Protein AF-A0A0L0FB18-F1 (afdb_monomer_lite)

Sequence (79 aa):
FIKIPNCTPAFDSEYLTNGNIQKAVKFIVDFAKGLNIPGLEFKVHDDGERPPMVLMVYPGEANHNVMIYGHLDKQPFME

Radius of gyration: 14.66 Å; chains: 1; bounding box: 32×25×44 Å

Foldseek 3Di:
DVPQQQADCVVDVCNLPVCSLVVQVVVVVVVVVVVVDPQKDWDWDDPSPDRIDIDIDRPDDDPDDDDDDDDRHDHDDDD

Secondary structure (DSSP, 8-state):
-TTS--B-TTT-TTTTTSSHHHHHHHHHHHHHHHT--TT-EEEEE--SSS--EEEEE---SSSS---------B--S--

pLDDT: mean 94.73, std 6.07, range [54.94, 98.0]

Organism: NCBI:txid667725

Structure (mmCIF, N/CA/C/O backbone):
data_AF-A0A0L0FB18-F1
#
_entry.id   AF-A0A0L0FB18-F1
#
loop_
_atom_site.group_PDB
_atom_site.id
_atom_site.type_symbol
_atom_site.label_atom_id
_atom_site.label_alt_id
_atom_site.label_comp_id
_atom_site.label_asym_id
_atom_site.label_entity_id
_atom_site.label_seq_id
_atom_site.pdbx_PDB_ins_code
_atom_site.Cartn_x
_atom_site.Cartn_y
_atom_site.Cartn_z
_atom_site.occupancy
_atom_site.B_iso_or_equiv
_atom_site.auth_seq_id
_atom_site.auth_comp_id
_atom_site.auth_asym_id
_atom_site.auth_atom_id
_atom_site.pdbx_PDB_model_num
ATOM 1 N N . PHE A 1 1 ? -3.499 5.948 -10.737 1.00 94.06 1 PHE A N 1
ATOM 2 C CA . PHE A 1 1 ? -3.527 4.477 -10.874 1.00 94.06 1 PHE A CA 1
ATOM 3 C C . PHE A 1 1 ? -3.465 3.984 -12.325 1.00 94.06 1 PHE A C 1
ATOM 5 O O . PHE A 1 1 ? -2.501 3.311 -12.660 1.00 94.06 1 PHE A O 1
ATOM 12 N N . ILE A 1 2 ? -4.427 4.312 -13.207 1.00 95.19 2 ILE A N 1
ATOM 13 C CA . ILE A 1 2 ? -4.506 3.755 -14.584 1.00 95.19 2 ILE A CA 1
ATOM 14 C C . ILE A 1 2 ? -3.191 3.894 -15.372 1.00 95.19 2 ILE A C 1
ATOM 16 O O . ILE A 1 2 ? -2.699 2.900 -15.887 1.00 95.19 2 ILE A O 1
ATOM 20 N N . LYS A 1 3 ? -2.571 5.081 -15.364 1.00 96.00 3 LYS A N 1
ATOM 21 C CA . LYS A 1 3 ? -1.315 5.370 -16.085 1.00 96.00 3 LYS A CA 1
ATOM 22 C C . LYS A 1 3 ? -0.056 4.672 -15.539 1.00 96.00 3 LYS A C 1
ATOM 24 O O . LYS A 1 3 ? 0.994 4.794 -16.150 1.00 96.00 3 LYS A O 1
ATOM 29 N N . ILE A 1 4 ? -0.122 4.010 -14.381 1.00 96.81 4 ILE A N 1
ATOM 30 C CA . ILE A 1 4 ? 1.032 3.315 -13.785 1.00 96.81 4 ILE A CA 1
ATOM 31 C C . ILE A 1 4 ? 1.137 1.927 -14.437 1.00 96.81 4 ILE A C 1
ATOM 33 O O . ILE A 1 4 ? 0.198 1.147 -14.263 1.00 96.81 4 ILE A O 1
ATOM 37 N N . PRO A 1 5 ? 2.215 1.588 -15.161 1.00 95.69 5 PRO A N 1
ATOM 38 C CA . PRO A 1 5 ? 2.346 0.307 -15.859 1.00 95.69 5 PRO A CA 1
ATOM 39 C C . PRO A 1 5 ? 2.782 -0.812 -14.893 1.00 95.69 5 PRO A C 1
ATOM 41 O O . PRO A 1 5 ? 3.854 -1.382 -15.021 1.00 95.69 5 PRO A O 1
ATOM 44 N N . ASN A 1 6 ? 1.970 -1.076 -13.868 1.00 96.75 6 ASN A N 1
ATOM 45 C CA . ASN A 1 6 ? 2.218 -2.111 -12.863 1.00 96.75 6 ASN A CA 1
ATOM 46 C C . ASN A 1 6 ? 1.709 -3.473 -13.360 1.00 96.75 6 ASN A C 1
ATOM 48 O O . ASN A 1 6 ? 0.620 -3.893 -12.965 1.00 96.75 6 ASN A O 1
ATOM 52 N N . CYS A 1 7 ? 2.439 -4.103 -14.279 1.00 96.00 7 CYS A N 1
ATOM 53 C CA . CYS A 1 7 ? 2.086 -5.424 -14.792 1.00 96.00 7 CYS A CA 1
ATOM 54 C C . CYS A 1 7 ? 2.340 -6.521 -13.748 1.00 96.00 7 CYS A C 1
ATOM 56 O O . CYS A 1 7 ? 3.212 -6.405 -12.890 1.00 96.00 7 CYS A O 1
ATOM 58 N N . THR A 1 8 ? 1.541 -7.582 -13.808 1.00 94.31 8 THR A N 1
ATOM 59 C CA . THR A 1 8 ? 1.692 -8.758 -12.943 1.00 94.31 8 THR A CA 1
ATOM 60 C C . THR A 1 8 ? 2.990 -9.520 -13.269 1.00 94.31 8 THR A C 1
ATOM 62 O O . THR A 1 8 ? 3.424 -9.477 -14.425 1.00 94.31 8 THR A O 1
ATOM 65 N N . PRO A 1 9 ? 3.607 -10.252 -12.314 1.00 93.38 9 PRO A N 1
ATOM 66 C CA . PRO A 1 9 ? 4.897 -10.929 -12.517 1.00 93.38 9 PRO A CA 1
ATOM 67 C C . PRO A 1 9 ? 4.966 -11.850 -13.740 1.00 93.38 9 PRO A C 1
ATOM 69 O O . PRO A 1 9 ? 6.034 -12.050 -14.308 1.00 93.38 9 PRO A O 1
ATOM 72 N N . ALA A 1 10 ? 3.826 -12.399 -14.170 1.00 93.75 10 ALA A N 1
ATOM 73 C CA . ALA A 1 10 ? 3.747 -13.249 -15.357 1.00 93.75 10 ALA A CA 1
ATOM 74 C C . ALA A 1 10 ? 4.068 -12.515 -16.676 1.00 93.75 10 ALA A C 1
ATOM 76 O O . ALA A 1 10 ? 4.417 -13.169 -17.654 1.00 93.75 10 ALA A O 1
ATOM 77 N N . PHE A 1 11 ? 3.963 -11.182 -16.709 1.00 94.56 11 PHE A N 1
ATOM 78 C CA . PHE A 1 11 ? 4.180 -10.359 -17.908 1.00 94.56 11 PHE A CA 1
ATOM 79 C C . PHE A 1 11 ? 5.295 -9.319 -17.741 1.00 94.56 11 PHE A C 1
ATOM 81 O O . PHE A 1 11 ? 5.536 -8.529 -18.651 1.00 94.56 11 PHE A O 1
ATOM 88 N N . ASP A 1 12 ? 5.968 -9.297 -16.591 1.00 95.25 12 ASP A N 1
ATOM 89 C CA . ASP A 1 12 ? 7.035 -8.350 -16.286 1.00 95.25 12 ASP A CA 1
ATOM 90 C C . ASP A 1 12 ? 8.062 -9.013 -15.365 1.00 95.25 12 ASP A C 1
ATOM 92 O O . ASP A 1 12 ? 7.867 -9.108 -14.155 1.00 95.25 12 ASP A O 1
ATOM 96 N N . SER A 1 13 ? 9.172 -9.482 -15.936 1.00 95.06 13 SER A N 1
ATOM 97 C CA . SER A 1 13 ? 10.260 -10.098 -15.166 1.00 95.06 13 SER A CA 1
ATOM 98 C C . SER A 1 13 ? 10.974 -9.113 -14.235 1.00 95.06 13 SER A C 1
ATOM 100 O O . SER A 1 13 ? 11.680 -9.539 -13.324 1.00 95.06 13 SER A O 1
ATOM 102 N N . GLU A 1 14 ? 10.803 -7.807 -14.451 1.00 96.25 14 GLU A N 1
ATOM 103 C CA . GLU A 1 14 ? 11.411 -6.734 -13.661 1.00 96.25 14 GLU A CA 1
ATOM 104 C C . GLU A 1 14 ? 10.417 -6.104 -12.669 1.00 96.25 14 GLU A C 1
ATOM 106 O O . GLU A 1 14 ? 10.704 -5.052 -12.097 1.00 96.25 14 GLU A O 1
ATOM 111 N N . TYR A 1 15 ? 9.260 -6.734 -12.421 1.00 94.56 15 TYR A N 1
ATOM 112 C CA . TYR A 1 15 ? 8.181 -6.163 -11.602 1.00 94.56 15 TYR A CA 1
ATOM 113 C C . TYR A 1 15 ? 8.621 -5.703 -10.196 1.00 94.56 15 TYR A C 1
ATOM 115 O O . TYR A 1 15 ? 8.054 -4.751 -9.655 1.00 94.56 15 TYR A O 1
ATOM 123 N N . LEU A 1 16 ? 9.624 -6.359 -9.590 1.00 94.25 16 LEU A N 1
ATOM 124 C CA . LEU A 1 16 ? 10.176 -5.968 -8.283 1.00 94.25 16 LEU A CA 1
ATOM 125 C C . LEU A 1 16 ? 11.109 -4.758 -8.369 1.00 94.25 16 LEU A C 1
ATOM 127 O O . LEU A 1 16 ? 11.164 -3.959 -7.435 1.00 94.25 16 LEU A O 1
ATOM 131 N N . THR A 1 17 ? 11.860 -4.627 -9.463 1.00 95.69 17 THR A N 1
ATOM 132 C CA . THR A 1 17 ? 12.991 -3.695 -9.578 1.00 95.69 17 THR A CA 1
ATOM 133 C C . THR A 1 17 ? 12.656 -2.438 -10.372 1.00 95.69 17 THR A C 1
ATOM 135 O O . THR A 1 17 ? 13.264 -1.393 -10.145 1.00 95.69 17 THR A O 1
ATOM 138 N N . ASN A 1 18 ? 11.661 -2.480 -11.260 1.00 95.88 18 ASN A N 1
ATOM 139 C CA . ASN A 1 18 ? 11.301 -1.346 -12.116 1.00 95.88 18 ASN A CA 1
ATOM 140 C C . ASN A 1 18 ? 10.536 -0.215 -11.393 1.00 95.88 18 ASN A C 1
ATOM 142 O O . ASN A 1 18 ? 10.276 0.850 -11.967 1.00 95.88 18 ASN A O 1
ATOM 146 N N . GLY A 1 19 ? 10.174 -0.418 -10.122 1.00 96.19 19 GLY A N 1
ATOM 147 C CA . GLY A 1 19 ? 9.554 0.594 -9.269 1.00 96.19 19 GLY A CA 1
ATOM 148 C C . GLY A 1 19 ? 8.059 0.833 -9.521 1.00 96.19 19 GLY A C 1
ATOM 149 O O . GLY A 1 19 ? 7.472 1.738 -8.915 1.00 96.19 19 GLY A O 1
ATOM 150 N N . ASN A 1 20 ? 7.416 0.098 -10.435 1.00 97.25 20 ASN A N 1
ATOM 151 C CA . ASN A 1 20 ? 6.014 0.334 -10.794 1.00 97.25 20 ASN A CA 1
ATOM 152 C C . ASN A 1 20 ? 5.050 -0.108 -9.691 1.00 97.25 20 ASN A C 1
ATOM 154 O O . ASN A 1 20 ? 4.076 0.605 -9.415 1.00 97.25 20 ASN A O 1
ATOM 158 N N . ILE A 1 21 ? 5.353 -1.212 -9.006 1.00 96.50 21 ILE A N 1
ATOM 159 C CA . ILE A 1 21 ? 4.536 -1.693 -7.892 1.00 96.50 21 ILE A CA 1
ATOM 160 C C . ILE A 1 21 ? 4.576 -0.726 -6.704 1.00 96.50 21 ILE A C 1
ATOM 162 O O . ILE A 1 21 ? 3.528 -0.389 -6.150 1.00 96.50 21 ILE A O 1
ATOM 166 N N . GLN A 1 22 ? 5.739 -0.144 -6.395 1.00 96.38 22 GLN A N 1
ATOM 167 C CA . GLN A 1 22 ? 5.882 0.866 -5.343 1.00 96.38 22 GLN A CA 1
ATOM 168 C C . GLN A 1 22 ? 5.113 2.148 -5.690 1.00 96.38 22 GLN A C 1
ATOM 170 O O . GLN A 1 22 ? 4.442 2.720 -4.827 1.00 96.38 22 GLN A O 1
ATOM 175 N N . LYS A 1 23 ? 5.127 2.583 -6.960 1.00 97.62 23 LYS A N 1
ATOM 176 C CA . LYS A 1 23 ? 4.300 3.715 -7.424 1.00 97.62 23 LYS A CA 1
ATOM 177 C C . LYS A 1 23 ? 2.803 3.425 -7.268 1.00 97.62 23 LYS A C 1
ATOM 179 O O . LYS A 1 23 ? 2.056 4.317 -6.862 1.00 97.62 23 LYS A O 1
ATOM 184 N N . ALA A 1 24 ? 2.356 2.207 -7.587 1.00 97.69 24 ALA A N 1
ATOM 185 C CA . ALA A 1 24 ? 0.956 1.802 -7.456 1.00 97.69 24 ALA A CA 1
ATOM 186 C C . ALA A 1 24 ? 0.504 1.748 -5.988 1.00 97.69 24 ALA A C 1
ATOM 188 O O . ALA A 1 24 ? -0.529 2.333 -5.653 1.00 97.69 24 ALA A O 1
ATOM 189 N N . VAL A 1 25 ? 1.307 1.131 -5.113 1.00 97.44 25 VAL A N 1
ATOM 190 C CA . VAL A 1 25 ? 1.077 1.097 -3.659 1.00 97.44 25 VAL A CA 1
ATOM 191 C C . VAL A 1 25 ? 1.009 2.507 -3.089 1.00 97.44 25 VAL A C 1
ATOM 193 O O . VAL A 1 25 ? 0.026 2.847 -2.430 1.00 97.44 25 VAL A O 1
ATOM 196 N N . LYS A 1 26 ? 1.997 3.358 -3.395 1.00 97.19 26 LYS A N 1
ATOM 197 C CA . LYS A 1 26 ? 2.019 4.747 -2.924 1.00 97.19 26 LYS A CA 1
ATOM 198 C C . LYS A 1 26 ? 0.756 5.499 -3.343 1.00 97.19 26 LYS A C 1
ATOM 200 O O . LYS A 1 26 ? 0.147 6.158 -2.511 1.00 97.19 26 LYS A O 1
ATOM 205 N N . PHE A 1 27 ? 0.333 5.364 -4.603 1.00 98.00 27 PHE A N 1
ATOM 206 C CA . PHE A 1 27 ? -0.876 6.022 -5.104 1.00 98.00 27 PHE A CA 1
ATOM 207 C C . PHE A 1 27 ? -2.126 5.642 -4.295 1.00 98.00 27 PHE A C 1
ATOM 209 O O . PHE A 1 27 ? -2.909 6.519 -3.940 1.00 98.00 27 PHE A O 1
ATOM 216 N N . ILE A 1 28 ? -2.326 4.352 -4.005 1.00 96.69 28 ILE A N 1
ATOM 217 C CA . ILE A 1 28 ? -3.507 3.884 -3.263 1.00 96.69 28 ILE A CA 1
ATOM 218 C C . ILE A 1 28 ? -3.436 4.255 -1.784 1.00 96.69 28 ILE A C 1
ATOM 220 O O . ILE A 1 28 ? -4.443 4.683 -1.224 1.00 96.69 28 ILE A O 1
ATOM 224 N N . VAL A 1 29 ? -2.260 4.147 -1.162 1.00 96.56 29 VAL A N 1
ATOM 225 C CA . VAL A 1 29 ? -2.069 4.562 0.234 1.00 96.56 29 VAL A CA 1
ATOM 226 C C . VAL A 1 29 ? -2.320 6.061 0.391 1.00 96.56 29 VAL A C 1
ATOM 228 O O . VAL A 1 29 ? -3.034 6.457 1.307 1.00 96.56 29 VAL A O 1
ATOM 231 N N . ASP A 1 30 ? -1.792 6.894 -0.508 1.00 97.44 30 ASP A N 1
ATOM 232 C CA . ASP A 1 30 ? -2.017 8.343 -0.476 1.00 97.44 30 ASP A CA 1
ATOM 233 C C . ASP A 1 30 ? -3.493 8.691 -0.706 1.00 97.44 30 ASP A C 1
ATOM 235 O O . ASP A 1 30 ? -4.041 9.538 -0.002 1.00 97.44 30 ASP A O 1
ATOM 239 N N . PHE A 1 31 ? -4.156 8.011 -1.650 1.00 96.75 31 PHE A N 1
ATOM 240 C CA . PHE A 1 31 ? -5.590 8.182 -1.887 1.00 96.75 31 PHE A CA 1
ATOM 241 C C . PHE A 1 31 ? -6.408 7.849 -0.635 1.00 96.75 31 PHE A C 1
ATOM 243 O O . PHE A 1 31 ? -7.226 8.658 -0.206 1.00 96.75 31 PHE A O 1
ATOM 250 N N . ALA A 1 32 ? -6.157 6.692 -0.019 1.00 95.62 32 ALA A N 1
ATOM 251 C CA . ALA A 1 32 ? -6.890 6.252 1.161 1.00 95.62 32 ALA A CA 1
ATOM 252 C C . ALA A 1 32 ? -6.620 7.142 2.386 1.00 95.62 32 ALA A C 1
ATOM 254 O O . ALA A 1 32 ? -7.554 7.473 3.113 1.00 95.62 32 ALA A O 1
ATOM 255 N N . LYS A 1 33 ? -5.379 7.613 2.577 1.00 96.25 33 LYS A N 1
ATOM 256 C CA . LYS A 1 33 ? -5.055 8.632 3.592 1.00 96.25 33 LYS A CA 1
ATOM 257 C C . LYS A 1 33 ? -5.817 9.936 3.352 1.00 96.25 33 LYS A C 1
ATOM 259 O O . LYS A 1 33 ? -6.320 10.524 4.301 1.00 96.25 33 LYS A O 1
ATOM 264 N N . GLY A 1 34 ? -5.952 10.356 2.093 1.00 97.75 34 GLY A N 1
ATOM 265 C CA . GLY A 1 34 ? -6.697 11.557 1.707 1.00 97.75 34 GLY A CA 1
ATOM 266 C C . GLY A 1 34 ? -8.197 11.510 2.024 1.00 97.75 34 GLY A C 1
ATOM 267 O O . GLY A 1 34 ? -8.825 12.564 2.102 1.00 97.75 34 GLY A O 1
ATOM 268 N N . LEU A 1 35 ? -8.768 10.322 2.258 1.00 97.38 35 LEU A N 1
ATOM 269 C CA . LEU A 1 35 ? -10.156 10.176 2.707 1.00 97.38 35 LEU A CA 1
ATOM 270 C C . LEU A 1 35 ? -10.360 10.608 4.168 1.00 97.38 35 LEU A C 1
ATOM 272 O O . LEU A 1 35 ? -11.500 10.814 4.571 1.00 97.38 35 LEU A O 1
ATOM 276 N N . ASN A 1 36 ? -9.283 10.754 4.954 1.00 96.06 36 ASN A N 1
ATOM 277 C CA . ASN A 1 36 ? -9.316 11.178 6.358 1.00 96.06 36 ASN A CA 1
ATOM 278 C C . ASN A 1 36 ? -10.312 10.381 7.224 1.00 96.06 36 ASN A C 1
ATOM 280 O O . ASN A 1 36 ? -11.006 10.954 8.061 1.00 96.06 36 ASN A O 1
ATOM 284 N N . ILE A 1 37 ? -10.394 9.062 7.018 1.00 96.00 37 ILE A N 1
ATOM 285 C CA . ILE A 1 37 ? -11.285 8.180 7.784 1.00 96.00 37 ILE A CA 1
ATOM 286 C C . ILE A 1 37 ? -10.751 8.072 9.225 1.00 96.00 37 ILE A C 1
ATOM 288 O O . ILE A 1 37 ? -9.659 7.528 9.418 1.00 96.00 37 ILE A O 1
ATOM 292 N N . PRO A 1 38 ? -11.475 8.572 10.247 1.00 95.38 38 PRO A N 1
ATOM 293 C CA . PRO A 1 38 ? -10.995 8.536 11.626 1.00 95.38 38 PRO A CA 1
ATOM 294 C C . PRO A 1 38 ? -10.812 7.099 12.117 1.00 95.38 38 PRO A C 1
ATOM 296 O O . PRO A 1 38 ? -11.704 6.275 11.949 1.00 95.38 38 PRO A O 1
ATOM 299 N N . GLY A 1 39 ? -9.666 6.800 12.735 1.00 94.94 39 GLY A N 1
ATOM 300 C CA . GLY A 1 39 ? -9.369 5.473 13.289 1.00 94.94 39 GLY A CA 1
ATOM 301 C C . GLY A 1 39 ? -8.971 4.405 12.263 1.00 94.94 39 GLY A C 1
ATOM 302 O O . GLY A 1 39 ? -8.809 3.249 12.642 1.00 94.94 39 GLY A O 1
ATOM 303 N N . LEU A 1 40 ? -8.812 4.757 10.981 1.00 96.88 40 LEU A N 1
ATOM 304 C CA . LEU A 1 40 ? -8.277 3.840 9.976 1.00 96.88 40 LEU A CA 1
ATOM 305 C C . LEU A 1 40 ? -6.754 3.710 10.122 1.00 96.88 40 LEU A C 1
ATOM 307 O O . LEU A 1 40 ? -6.016 4.687 9.975 1.00 96.88 40 LEU A O 1
ATOM 311 N N . GLU A 1 41 ? -6.283 2.491 10.365 1.00 95.88 41 GLU A N 1
ATOM 312 C CA . GLU A 1 41 ? -4.864 2.156 10.441 1.00 95.88 41 GLU A CA 1
ATOM 313 C C . GLU A 1 41 ? -4.347 1.621 9.104 1.00 95.88 41 GLU A C 1
ATOM 315 O O . GLU A 1 41 ? -5.041 0.900 8.385 1.00 95.88 41 GLU A O 1
ATOM 320 N N . PHE A 1 42 ? -3.092 1.944 8.785 1.00 95.44 42 PHE A N 1
ATOM 321 C CA . PHE A 1 42 ? -2.438 1.556 7.538 1.00 95.44 42 PHE A CA 1
ATOM 322 C C . PHE A 1 42 ? -1.129 0.832 7.821 1.00 95.44 42 PHE A C 1
ATOM 324 O O . PHE A 1 42 ? -0.281 1.339 8.557 1.00 95.44 42 PHE A O 1
ATOM 331 N N . LYS A 1 43 ? -0.913 -0.297 7.149 1.00 96.25 43 LYS A N 1
ATOM 332 C CA . LYS A 1 43 ? 0.361 -1.012 7.167 1.00 96.25 43 LYS A CA 1
ATOM 333 C C . LYS A 1 43 ? 0.722 -1.485 5.768 1.00 96.25 43 LYS A C 1
ATOM 335 O O . LYS A 1 43 ? -0.027 -2.223 5.139 1.00 96.25 43 LYS A O 1
ATOM 340 N N . VAL A 1 44 ? 1.886 -1.059 5.287 1.00 97.00 44 VAL A N 1
ATOM 341 C CA . VAL A 1 44 ? 2.485 -1.600 4.0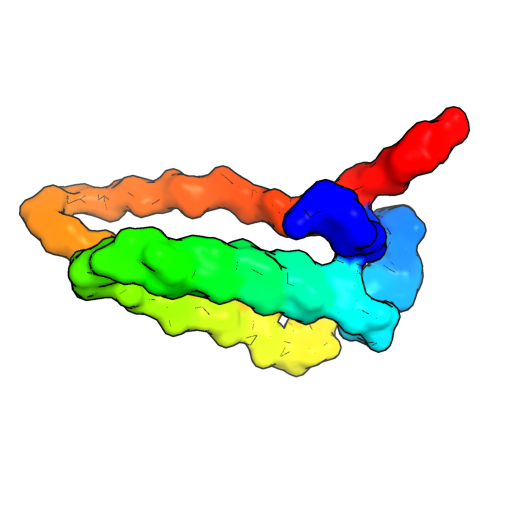64 1.00 97.00 44 VAL A CA 1
ATOM 342 C C . VAL A 1 44 ? 3.519 -2.632 4.490 1.00 97.00 44 VAL A C 1
ATOM 344 O O . VAL A 1 44 ? 4.461 -2.304 5.208 1.00 97.00 44 VAL A O 1
ATOM 347 N N . HIS A 1 45 ? 3.306 -3.880 4.093 1.00 97.00 45 HIS A N 1
ATOM 348 C CA . HIS A 1 45 ? 4.268 -4.958 4.253 1.00 97.00 45 HIS A CA 1
ATOM 349 C C . HIS A 1 45 ? 5.106 -5.040 2.983 1.00 97.00 45 HIS A C 1
ATOM 351 O O . HIS A 1 45 ? 4.578 -5.395 1.931 1.00 97.00 45 HIS A O 1
ATOM 357 N N . ASP A 1 46 ? 6.382 -4.694 3.094 1.00 95.31 46 ASP A N 1
ATOM 358 C CA . ASP A 1 46 ? 7.353 -4.732 2.005 1.00 95.31 46 ASP A CA 1
ATOM 359 C C . ASP A 1 46 ? 8.674 -5.267 2.567 1.00 95.31 46 ASP A C 1
ATOM 361 O O . ASP A 1 46 ? 9.220 -4.703 3.517 1.00 95.31 46 ASP A O 1
ATOM 365 N N . ASP A 1 47 ? 9.126 -6.398 2.035 1.00 94.25 47 ASP A N 1
ATOM 366 C CA . ASP A 1 47 ? 10.391 -7.047 2.389 1.00 94.25 47 ASP A CA 1
ATOM 367 C C . ASP A 1 47 ? 11.429 -6.964 1.261 1.00 94.25 47 ASP A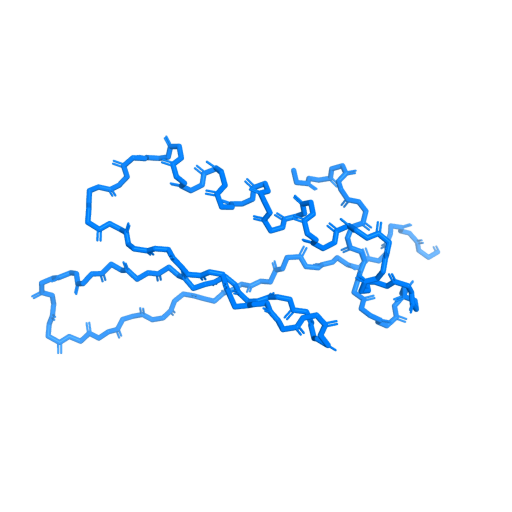 C 1
ATOM 369 O O . ASP A 1 47 ? 12.545 -7.449 1.424 1.00 94.25 47 ASP A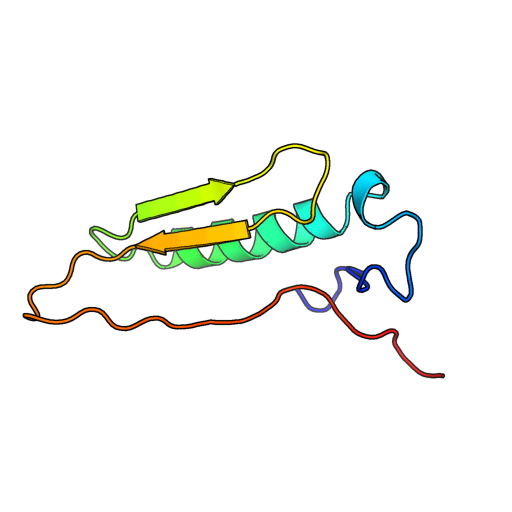 O 1
ATOM 373 N N . GLY A 1 48 ? 11.078 -6.345 0.129 1.00 92.62 48 GLY A N 1
ATOM 374 C CA . GLY A 1 48 ? 11.923 -6.260 -1.061 1.00 92.62 48 GLY A CA 1
ATOM 375 C C . GLY A 1 48 ? 12.071 -7.561 -1.859 1.00 92.62 48 GLY A C 1
ATOM 376 O O . GLY A 1 48 ? 12.649 -7.530 -2.943 1.00 92.62 48 GLY A O 1
ATOM 377 N N . GLU A 1 49 ? 11.541 -8.687 -1.379 1.00 93.06 49 GLU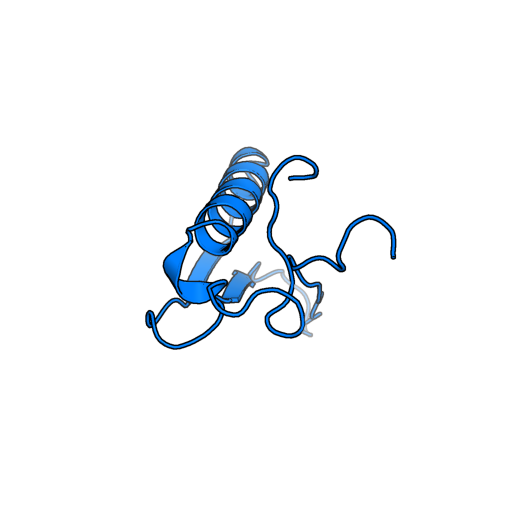 A N 1
ATOM 378 C CA . GLU A 1 49 ? 11.639 -9.994 -2.043 1.00 93.06 49 GLU A CA 1
ATOM 379 C C . GLU A 1 49 ? 10.326 -10.394 -2.731 1.00 93.06 49 GLU A C 1
ATOM 381 O O . GLU A 1 49 ? 10.313 -11.240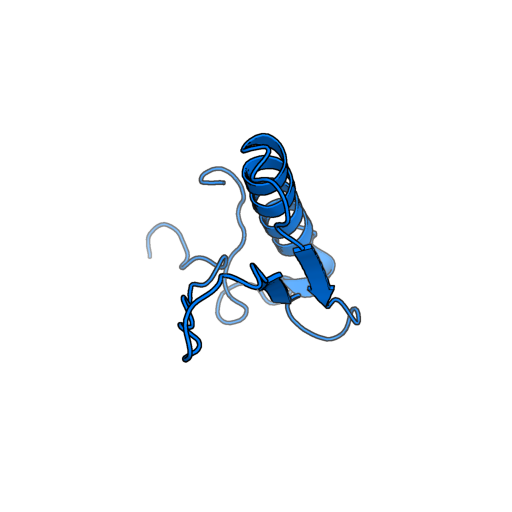 -3.629 1.00 93.06 49 GLU A O 1
ATOM 386 N N . ARG A 1 50 ? 9.201 -9.794 -2.322 1.00 93.75 50 ARG A N 1
ATOM 387 C CA . ARG A 1 50 ? 7.850 -10.123 -2.798 1.00 93.75 50 ARG A CA 1
ATOM 388 C C . ARG A 1 50 ? 7.047 -8.870 -3.156 1.00 93.75 50 ARG A C 1
ATOM 390 O O . ARG A 1 50 ? 7.373 -7.778 -2.695 1.00 93.75 50 ARG A O 1
ATOM 397 N N . PRO A 1 51 ? 5.962 -9.009 -3.952 1.00 93.62 51 PRO A N 1
ATOM 398 C CA . PRO A 1 51 ? 4.999 -7.930 -4.120 1.00 93.62 51 PRO A CA 1
ATOM 399 C C . PRO A 1 51 ? 4.537 -7.390 -2.754 1.00 93.62 51 PRO A C 1
ATOM 401 O O . PRO A 1 51 ? 4.080 -8.182 -1.922 1.00 93.62 51 PRO A O 1
ATOM 404 N N . PRO A 1 52 ? 4.620 -6.073 -2.506 1.00 95.88 52 PRO A N 1
ATOM 405 C CA . PRO A 1 52 ? 4.153 -5.489 -1.260 1.00 95.88 52 PRO A CA 1
ATOM 406 C C . PRO A 1 52 ? 2.650 -5.694 -1.059 1.00 95.88 52 PRO A C 1
ATOM 408 O O . PRO A 1 52 ? 1.855 -5.651 -2.002 1.00 95.88 52 PRO A O 1
ATOM 411 N N . MET A 1 53 ? 2.252 -5.841 0.202 1.00 96.94 53 MET A N 1
ATOM 412 C CA . MET A 1 53 ? 0.856 -5.963 0.617 1.00 96.94 53 MET A CA 1
ATOM 413 C C . MET A 1 53 ? 0.435 -4.727 1.407 1.00 96.94 53 MET A C 1
ATOM 415 O O . MET A 1 53 ? 1.085 -4.337 2.378 1.00 96.94 53 MET A O 1
ATOM 419 N N . VAL A 1 54 ? -0.690 -4.129 1.017 1.00 97.62 54 VAL A N 1
ATOM 420 C CA . VAL A 1 54 ? -1.316 -3.034 1.762 1.00 97.62 54 VAL A CA 1
ATOM 421 C C . VAL A 1 54 ? -2.416 -3.611 2.640 1.00 97.62 54 VAL A C 1
ATOM 423 O O . VAL A 1 54 ? -3.389 -4.163 2.135 1.00 97.62 54 VAL A O 1
ATOM 426 N N . LEU A 1 55 ? -2.264 -3.459 3.950 1.00 97.81 55 LEU A N 1
ATOM 427 C CA . LEU A 1 55 ? -3.277 -3.788 4.939 1.00 97.81 55 LEU A CA 1
ATOM 428 C C . LEU A 1 55 ? -3.867 -2.491 5.496 1.00 97.81 55 LEU A C 1
ATOM 430 O O . LEU A 1 55 ? -3.136 -1.592 5.918 1.00 97.81 55 LEU A O 1
ATOM 434 N N . MET A 1 56 ? -5.193 -2.409 5.498 1.00 97.19 56 MET A N 1
ATOM 435 C CA . MET A 1 56 ? -5.942 -1.335 6.141 1.00 97.19 56 MET A CA 1
ATOM 436 C C . MET A 1 56 ? -6.874 -1.964 7.165 1.00 97.19 56 MET A C 1
ATOM 438 O O . MET A 1 56 ? -7.599 -2.903 6.834 1.00 97.19 56 MET A O 1
ATOM 442 N N . VAL A 1 57 ? -6.834 -1.474 8.400 1.00 97.12 57 VAL A N 1
ATOM 443 C CA . VAL A 1 57 ? -7.634 -2.017 9.500 1.00 97.12 57 VAL A CA 1
ATOM 444 C C . VAL A 1 57 ? -8.446 -0.892 10.104 1.00 97.12 57 VAL A C 1
ATOM 446 O O . VAL A 1 57 ? -7.907 0.133 10.512 1.00 97.12 57 VAL A O 1
ATOM 449 N N . TYR A 1 58 ? -9.755 -1.094 10.155 1.00 96.12 58 TYR A N 1
ATOM 450 C CA . TYR A 1 58 ? -10.660 -0.263 10.927 1.00 96.12 58 TYR A CA 1
ATOM 451 C C . TYR A 1 58 ? -11.254 -1.145 12.027 1.00 96.12 58 TYR A C 1
ATOM 453 O O . TYR A 1 58 ? -11.841 -2.174 11.687 1.00 96.12 58 TYR A O 1
ATOM 461 N N . PRO A 1 59 ? -11.090 -0.797 13.315 1.00 93.12 59 PRO A N 1
ATOM 462 C CA . PRO A 1 59 ? -11.499 -1.671 14.414 1.00 93.12 59 PRO A CA 1
ATOM 463 C C . PRO A 1 59 ? -13.010 -1.933 14.421 1.00 93.12 59 PRO A C 1
ATOM 465 O O . PRO A 1 59 ? -13.432 -3.039 14.746 1.00 93.12 59 PRO A O 1
ATOM 468 N N . GLY A 1 60 ? -13.816 -0.943 14.013 1.00 92.44 60 GLY A N 1
ATOM 469 C CA . GLY A 1 60 ? -15.274 -1.021 14.074 1.00 92.44 60 GLY A CA 1
ATOM 470 C C . GLY A 1 60 ? -15.803 -1.292 15.488 1.00 92.44 60 GLY A C 1
ATOM 471 O O . GLY A 1 60 ? -15.062 -1.307 16.465 1.00 92.44 60 GLY A O 1
ATOM 472 N N . GLU A 1 61 ? -17.114 -1.497 15.593 1.00 94.69 61 GLU A N 1
ATOM 473 C CA . GLU A 1 61 ? -17.795 -1.833 16.859 1.00 94.69 61 GLU A CA 1
ATOM 474 C C . GLU A 1 61 ? -18.594 -3.145 16.755 1.00 94.69 61 GLU A C 1
ATOM 476 O O . GLU A 1 61 ? -19.291 -3.550 17.685 1.00 94.69 61 GLU A O 1
ATOM 481 N N . ALA A 1 62 ? -18.518 -3.820 15.605 1.00 94.75 62 ALA A N 1
ATOM 482 C CA . ALA A 1 62 ? -19.222 -5.070 15.368 1.00 94.75 62 ALA A CA 1
ATOM 483 C C . ALA A 1 62 ? -18.551 -6.238 16.106 1.00 94.75 62 ALA A C 1
ATOM 485 O O . ALA A 1 62 ? -17.350 -6.256 16.352 1.00 94.75 62 ALA A O 1
ATOM 486 N N . ASN A 1 63 ? -19.333 -7.276 16.397 1.00 96.56 63 ASN A N 1
ATOM 487 C CA . ASN A 1 63 ? -18.853 -8.510 17.024 1.00 96.56 63 ASN A CA 1
ATOM 488 C C . ASN A 1 63 ? -18.195 -9.499 16.039 1.00 96.56 63 ASN A C 1
ATOM 490 O O . ASN A 1 63 ? -17.946 -10.649 16.400 1.00 96.56 63 ASN A O 1
ATOM 494 N N . HIS A 1 64 ? -17.962 -9.088 14.793 1.00 95.88 64 HIS A N 1
ATOM 495 C CA . HIS A 1 64 ? -17.357 -9.904 13.747 1.00 95.88 64 HIS A CA 1
ATOM 496 C C . HIS A 1 64 ? -16.520 -9.043 12.799 1.00 95.88 64 HIS A C 1
ATOM 498 O O . HIS A 1 64 ? -16.791 -7.859 12.607 1.00 95.88 64 HIS A O 1
ATOM 504 N N . ASN A 1 65 ? -15.525 -9.674 12.175 1.00 96.69 65 ASN A N 1
ATOM 505 C CA . ASN A 1 65 ? -14.642 -9.029 11.210 1.00 96.69 65 ASN A CA 1
ATOM 506 C C . ASN A 1 65 ? -15.143 -9.253 9.782 1.00 96.69 65 ASN A C 1
ATOM 508 O O . ASN A 1 65 ? -15.586 -10.349 9.434 1.00 96.69 65 ASN A O 1
ATOM 512 N N . VAL A 1 66 ? -14.997 -8.233 8.938 1.00 96.94 66 VAL A N 1
ATOM 513 C CA . VAL A 1 66 ? -15.217 -8.323 7.490 1.00 96.94 66 VAL A CA 1
ATOM 514 C C . VAL A 1 66 ? -13.884 -8.092 6.787 1.00 96.94 66 VAL A C 1
ATOM 516 O O . VAL A 1 66 ? -13.187 -7.124 7.083 1.00 96.94 66 VAL A O 1
ATOM 519 N N . MET A 1 67 ? -13.533 -8.970 5.845 1.00 97.25 67 MET A N 1
ATOM 520 C CA . MET A 1 67 ? -12.352 -8.806 4.999 1.00 97.25 67 MET A CA 1
ATOM 521 C C . MET A 1 67 ? -12.777 -8.383 3.596 1.00 97.25 67 MET A C 1
ATOM 523 O O . MET A 1 67 ? -13.528 -9.092 2.929 1.00 97.25 67 MET A O 1
ATOM 527 N N . ILE A 1 68 ? -12.259 -7.243 3.142 1.00 97.25 68 ILE A N 1
ATOM 528 C CA . ILE A 1 68 ? -12.382 -6.784 1.758 1.00 97.25 68 ILE A CA 1
ATOM 529 C C . ILE A 1 68 ? -11.028 -7.007 1.090 1.00 97.25 68 ILE A C 1
ATOM 531 O O . ILE A 1 68 ? -9.999 -6.587 1.614 1.00 97.25 68 ILE A O 1
ATOM 535 N N . TYR A 1 69 ? -11.036 -7.678 -0.059 1.00 97.75 69 TYR A N 1
ATOM 536 C CA . TYR A 1 69 ? -9.832 -8.044 -0.795 1.00 97.75 69 TYR A CA 1
ATOM 537 C C . TYR A 1 69 ? -9.854 -7.470 -2.213 1.00 97.75 69 TYR A C 1
ATOM 539 O O . TYR A 1 69 ? -10.898 -7.409 -2.861 1.00 97.75 69 TYR A O 1
ATOM 547 N N . GLY A 1 70 ? -8.675 -7.084 -2.693 1.00 96.31 70 GLY A N 1
ATOM 548 C CA . GLY A 1 70 ? -8.426 -6.669 -4.065 1.00 96.31 70 GLY A CA 1
ATOM 549 C C . GLY A 1 70 ? -6.938 -6.775 -4.396 1.00 96.31 70 GLY A C 1
ATOM 550 O O . GLY A 1 70 ? -6.121 -7.089 -3.531 1.00 96.31 70 GLY A O 1
ATOM 551 N N . HIS A 1 71 ? -6.589 -6.494 -5.648 1.00 96.25 71 HIS A N 1
ATOM 552 C CA . HIS A 1 71 ? -5.212 -6.522 -6.139 1.00 96.25 71 HIS A CA 1
ATOM 553 C C . HIS A 1 71 ? -4.896 -5.259 -6.962 1.00 96.25 71 HIS A C 1
ATOM 555 O O . HIS A 1 71 ? -5.797 -4.526 -7.376 1.00 96.25 71 HIS A O 1
ATOM 561 N N . LEU A 1 72 ? -3.604 -4.956 -7.122 1.00 95.56 72 LEU A N 1
ATOM 562 C CA . LEU A 1 72 ? -3.102 -3.686 -7.680 1.00 95.56 72 LEU A CA 1
ATOM 563 C C . LEU A 1 72 ? -2.336 -3.856 -8.998 1.00 95.56 72 LEU A C 1
ATOM 565 O O . LEU A 1 72 ? -2.065 -2.872 -9.696 1.00 95.56 72 LEU A O 1
ATOM 569 N N . ASP A 1 73 ? -1.915 -5.078 -9.289 1.00 95.50 73 ASP A N 1
ATOM 570 C CA . ASP A 1 73 ? -1.253 -5.482 -10.519 1.00 95.50 73 ASP A CA 1
ATOM 571 C C . ASP A 1 73 ? -2.246 -5.580 -11.679 1.00 95.50 73 ASP A C 1
ATOM 573 O O . ASP A 1 73 ? -3.465 -5.653 -11.501 1.00 95.50 73 ASP A O 1
ATOM 577 N N . LYS A 1 74 ? -1.707 -5.518 -12.892 1.00 95.44 74 LYS A N 1
ATOM 578 C CA . LYS A 1 74 ? -2.481 -5.423 -14.125 1.00 95.44 74 LYS A CA 1
ATOM 579 C C . LYS A 1 74 ? -2.060 -6.497 -15.109 1.00 95.44 74 LYS A C 1
ATOM 581 O O . LYS A 1 74 ? -0.894 -6.879 -15.180 1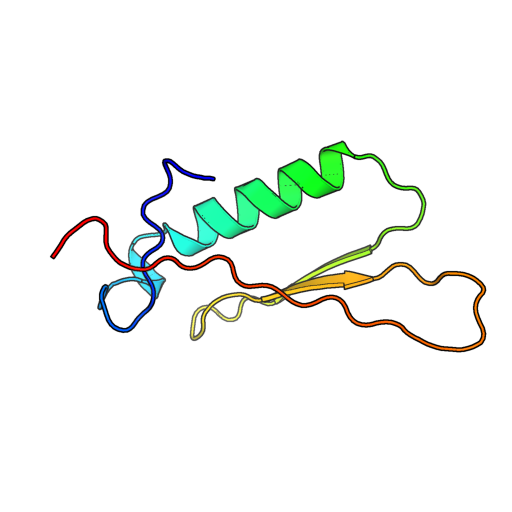.00 95.44 74 LYS A O 1
ATOM 586 N N . GLN A 1 75 ? -3.026 -6.922 -15.910 1.00 94.94 75 GLN A N 1
ATOM 587 C CA . GLN A 1 75 ? -2.757 -7.605 -17.169 1.00 94.94 75 GLN A CA 1
ATOM 588 C C . GLN A 1 75 ? -2.121 -6.616 -18.166 1.00 94.94 75 GLN A C 1
ATOM 590 O O . GLN A 1 75 ? -2.337 -5.402 -18.031 1.00 94.94 75 GLN A O 1
ATOM 595 N N . PRO A 1 76 ? -1.341 -7.092 -19.151 1.00 90.06 76 PRO A N 1
ATOM 596 C CA . PRO A 1 76 ? -0.812 -6.237 -20.209 1.00 90.06 76 PRO A CA 1
ATOM 597 C C . PRO A 1 76 ? -1.948 -5.581 -21.011 1.00 90.06 76 PRO A C 1
ATOM 599 O O . PRO A 1 76 ? -3.074 -6.077 -21.071 1.00 90.06 76 PRO A O 1
ATOM 602 N N . PHE A 1 77 ? -1.661 -4.432 -21.624 1.00 83.19 77 PHE A N 1
ATOM 603 C CA . PHE A 1 77 ? -2.601 -3.768 -22.525 1.00 83.19 77 PHE A CA 1
ATOM 604 C C . PHE A 1 77 ? -2.431 -4.324 -23.943 1.00 83.19 77 PHE A C 1
ATOM 606 O O . PHE A 1 77 ? -1.410 -4.032 -24.556 1.00 83.19 77 PHE A O 1
ATOM 613 N N . MET A 1 78 ? -3.461 -5.027 -24.439 1.00 64.12 78 MET A N 1
ATOM 614 C CA . MET A 1 78 ? -3.551 -5.662 -25.769 1.00 64.12 78 MET A CA 1
ATOM 615 C C . MET A 1 78 ? -2.490 -6.757 -26.000 1.00 64.12 78 MET A C 1
ATOM 617 O O . MET A 1 78 ? -1.295 -6.511 -25.868 1.00 64.12 78 MET A O 1
ATOM 621 N N . GLU A 1 79 ? -2.940 -7.963 -26.356 1.00 54.94 79 GLU A N 1
ATOM 622 C CA . GLU A 1 79 ? -2.105 -8.956 -27.056 1.00 54.94 79 GLU A CA 1
ATOM 623 C C . GLU A 1 79 ? -2.117 -8.680 -28.564 1.00 54.94 79 GLU A C 1
ATOM 625 O O . GLU A 1 79 ? -3.190 -8.274 -29.078 1.00 54.94 79 GLU A O 1
#